Protein AF-A0A925WNX3-F1 (afdb_monomer_lite)

Secondary structure (DSSP, 8-state):
--HHHHHHHHHHHHSTT-S---EEEE-BTTTTBSTTSHHHHHHTT-S-EEEESSGGGGTT-SEEEES--S----SS-EEEEEEEEEEE--GGG--SSTHHHHHHH---SSPPEEEEEEEEEEEHHHHH------

pLDDT: mean 75.7, std 16.35, range [34.69, 94.62]

Foldseek 3Di:
DAPLVVLQVLCCFQVVRALAQAEEEADDVVQQSDCPGLVVVSSVRHDHYHYDPHVVRCAPHQKYKFQDPDDDPNPADKDKDKHQSDFDDDCVPPDDPVVVCCVPPVDDPDGTDRPGMMIIIGGVVSVPDGRPPD

Structure (mmCIF, N/CA/C/O backbone):
data_AF-A0A925WNX3-F1
#
_entry.id   AF-A0A925WNX3-F1
#
loop_
_atom_site.group_PDB
_atom_site.id
_atom_site.type_symbol
_atom_site.label_atom_id
_atom_site.label_alt_id
_atom_site.label_comp_id
_atom_site.label_asym_id
_atom_site.label_entity_id
_atom_site.label_seq_id
_atom_site.pdbx_PDB_ins_code
_atom_site.Cartn_x
_atom_site.Cartn_y
_atom_site.Cartn_z
_atom_site.occupancy
_atom_site.B_iso_or_equiv
_atom_site.auth_seq_id
_atom_site.auth_comp_id
_atom_site.auth_asym_id
_atom_site.auth_atom_id
_atom_site.pdbx_PDB_model_num
ATOM 1 N N . VAL A 1 1 ? 13.241 3.964 6.333 1.00 53.22 1 VAL A N 1
ATOM 2 C CA . VAL A 1 1 ? 11.981 3.336 6.778 1.00 53.22 1 VAL A CA 1
ATOM 3 C C . VAL A 1 1 ? 11.468 2.482 5.641 1.00 53.22 1 VAL A C 1
ATOM 5 O O . VAL A 1 1 ? 11.376 2.983 4.520 1.00 53.22 1 VAL A O 1
ATOM 8 N N . LEU A 1 2 ? 11.260 1.192 5.889 1.00 76.44 2 LEU A N 1
ATOM 9 C CA . LEU A 1 2 ? 10.765 0.251 4.885 1.00 76.44 2 LEU A CA 1
ATOM 10 C C . LEU A 1 2 ? 9.230 0.276 4.874 1.00 76.44 2 LEU A C 1
ATOM 12 O O . LEU A 1 2 ? 8.614 0.330 5.930 1.00 76.44 2 LEU A O 1
ATOM 16 N N . LEU A 1 3 ? 8.608 0.178 3.691 1.00 78.88 3 LEU A N 1
ATOM 17 C CA . LEU A 1 3 ? 7.139 0.177 3.535 1.00 78.88 3 LEU A CA 1
ATOM 18 C C . LEU A 1 3 ? 6.450 -0.823 4.478 1.00 78.88 3 LEU A C 1
ATOM 20 O O . LEU A 1 3 ? 5.412 -0.538 5.065 1.00 78.88 3 LEU A O 1
ATOM 24 N N . ARG A 1 4 ? 7.060 -1.999 4.641 1.00 81.69 4 ARG A N 1
ATOM 25 C CA . ARG A 1 4 ? 6.548 -3.069 5.495 1.00 81.69 4 ARG A CA 1
ATOM 26 C C . ARG A 1 4 ? 6.486 -2.685 6.972 1.00 81.69 4 ARG A C 1
ATOM 28 O O . ARG A 1 4 ? 5.537 -3.067 7.643 1.00 81.69 4 ARG A O 1
ATOM 35 N N . GLU A 1 5 ? 7.492 -1.972 7.470 1.00 82.19 5 GLU A N 1
ATOM 36 C CA . GLU A 1 5 ? 7.538 -1.522 8.867 1.00 82.19 5 GLU A CA 1
ATOM 37 C C . GLU A 1 5 ? 6.399 -0.540 9.124 1.00 82.19 5 GLU A C 1
ATOM 39 O O . GLU A 1 5 ? 5.633 -0.735 10.057 1.00 82.19 5 GLU A O 1
ATOM 44 N N . THR A 1 6 ? 6.195 0.419 8.217 1.00 83.25 6 THR A N 1
ATOM 45 C CA . THR A 1 6 ? 5.091 1.381 8.321 1.00 83.25 6 THR A CA 1
ATOM 46 C C . THR A 1 6 ? 3.722 0.702 8.318 1.00 83.25 6 THR A C 1
ATOM 48 O O . THR A 1 6 ? 2.856 1.075 9.102 1.00 83.25 6 THR A O 1
ATOM 51 N N . LEU A 1 7 ? 3.513 -0.322 7.483 1.00 82.31 7 LEU A N 1
ATOM 52 C CA . LEU A 1 7 ? 2.253 -1.075 7.487 1.00 82.31 7 LEU A CA 1
ATOM 53 C C . LEU A 1 7 ? 2.042 -1.860 8.795 1.00 82.31 7 LEU A C 1
ATOM 55 O O . LEU A 1 7 ? 0.906 -1.997 9.243 1.00 82.31 7 LEU A O 1
ATOM 59 N N . ILE A 1 8 ? 3.113 -2.373 9.410 1.00 83.19 8 ILE A N 1
ATOM 60 C CA . ILE A 1 8 ? 3.039 -3.049 10.715 1.00 83.19 8 ILE A CA 1
ATOM 61 C C . ILE A 1 8 ? 2.710 -2.046 11.817 1.00 83.19 8 ILE A C 1
ATOM 63 O O . ILE A 1 8 ? 1.789 -2.298 12.582 1.00 83.19 8 ILE A O 1
ATOM 67 N N . GLU A 1 9 ? 3.390 -0.901 11.857 1.00 82.19 9 GLU A N 1
ATOM 68 C CA . GLU A 1 9 ? 3.113 0.168 12.824 1.00 82.19 9 GLU A CA 1
ATOM 69 C C . GLU A 1 9 ? 1.667 0.675 12.709 1.00 82.19 9 GLU A C 1
ATOM 71 O O . GLU A 1 9 ? 0.995 0.870 13.721 1.00 82.19 9 GLU A O 1
ATOM 76 N N . LEU A 1 10 ? 1.156 0.836 11.482 1.00 80.75 10 LEU A N 1
ATOM 77 C CA . LEU A 1 10 ? -0.249 1.174 11.232 1.00 80.75 10 LEU A CA 1
ATOM 78 C C . LEU A 1 10 ? -1.195 0.105 11.793 1.00 80.75 10 LEU A C 1
ATOM 80 O O . LEU A 1 10 ? -2.148 0.441 12.488 1.00 80.75 10 LEU A O 1
ATOM 84 N N . ALA A 1 11 ? -0.924 -1.178 11.545 1.00 81.69 11 ALA A N 1
ATOM 85 C CA . ALA A 1 11 ? -1.742 -2.270 12.076 1.00 81.69 11 ALA A CA 1
ATOM 86 C C . ALA A 1 11 ? -1.662 -2.401 13.608 1.00 81.69 11 ALA A C 1
ATOM 88 O O . ALA A 1 11 ? -2.639 -2.764 14.265 1.00 81.69 11 ALA A O 1
ATOM 89 N N . GLU A 1 12 ? -0.511 -2.105 14.204 1.00 82.38 12 GLU A N 1
ATOM 90 C CA . GLU A 1 12 ? -0.357 -2.085 15.658 1.00 82.38 12 GLU A CA 1
ATOM 91 C C . GLU A 1 12 ? -1.180 -0.961 16.291 1.00 82.38 12 GLU A C 1
ATOM 93 O O . GLU A 1 12 ? -1.862 -1.202 17.289 1.00 82.38 12 GLU A O 1
ATOM 98 N N . ARG A 1 13 ? -1.176 0.229 15.680 1.00 79.19 13 ARG A N 1
ATOM 99 C CA . ARG A 1 13 ? -1.930 1.397 16.156 1.00 79.19 13 ARG A CA 1
ATOM 100 C C . ARG A 1 13 ? -3.440 1.249 15.990 1.00 79.19 13 ARG A C 1
ATOM 102 O O . ARG A 1 13 ? -4.170 1.496 16.944 1.00 79.19 13 ARG A O 1
ATOM 109 N N . GLU A 1 14 ? -3.894 0.837 14.811 1.00 77.19 14 GLU A N 1
ATOM 110 C CA . GLU A 1 14 ? -5.320 0.855 14.455 1.00 77.19 14 GLU A CA 1
ATOM 111 C C . GLU A 1 14 ? -6.079 -0.375 14.947 1.00 77.19 14 GLU A C 1
ATOM 113 O O . GLU A 1 14 ? -7.249 -0.306 15.317 1.00 77.19 14 GLU A O 1
ATOM 118 N N . THR A 1 15 ? -5.413 -1.526 14.968 1.00 73.94 15 THR A N 1
ATOM 119 C CA . THR A 1 15 ? -6.057 -2.812 15.242 1.00 73.94 15 THR A CA 1
ATOM 120 C C . THR A 1 15 ? -5.453 -3.522 16.448 1.00 73.94 15 THR A C 1
ATOM 122 O O . THR A 1 15 ? -5.564 -4.739 16.549 1.00 73.94 15 THR A O 1
ATOM 125 N N . LEU A 1 16 ? -4.823 -2.790 17.379 1.00 71.38 16 LEU A N 1
ATOM 126 C CA . LEU A 1 16 ? -4.245 -3.329 18.625 1.00 71.38 16 LEU A CA 1
ATOM 127 C C . LEU A 1 16 ? -3.318 -4.543 18.385 1.00 71.38 16 LEU A C 1
ATOM 129 O O . LEU A 1 16 ? -3.291 -5.490 19.172 1.00 71.38 16 LEU A O 1
ATOM 133 N N . GLY A 1 17 ? -2.585 -4.542 17.266 1.00 65.25 17 GLY A N 1
ATOM 134 C CA . GLY A 1 17 ? -1.647 -5.608 16.885 1.00 65.25 17 GLY A CA 1
ATOM 135 C C . GLY A 1 17 ? -2.213 -6.708 15.979 1.00 65.25 17 GLY A C 1
ATOM 136 O O . GLY A 1 17 ? -1.447 -7.542 15.486 1.00 65.25 17 GLY A O 1
ATOM 137 N N . TYR A 1 18 ? -3.517 -6.724 15.691 1.00 71.12 18 TYR A N 1
ATOM 138 C CA . TYR A 1 18 ? -4.063 -7.590 14.641 1.00 71.12 18 TYR A CA 1
ATOM 139 C C . TYR A 1 18 ? -3.679 -7.045 13.257 1.00 71.12 18 TYR A C 1
ATOM 141 O O . TYR A 1 18 ? -3.666 -5.846 13.039 1.00 71.12 18 TYR A O 1
ATOM 149 N N . ARG A 1 19 ? -3.351 -7.901 12.282 1.00 77.50 19 ARG A N 1
ATOM 150 C CA . ARG A 1 19 ? -2.962 -7.472 10.918 1.00 77.50 19 ARG A CA 1
ATOM 151 C C . ARG A 1 19 ? -4.170 -7.370 9.981 1.00 77.50 19 ARG A C 1
ATOM 153 O O . ARG A 1 19 ? -4.178 -7.951 8.893 1.00 77.50 19 ARG A O 1
ATOM 160 N N . ASP A 1 20 ? -5.193 -6.653 10.441 1.00 80.81 20 ASP A N 1
ATOM 161 C CA . ASP A 1 20 ? -6.532 -6.609 9.830 1.00 80.81 20 ASP A CA 1
ATOM 162 C C . ASP A 1 20 ? -6.913 -5.235 9.253 1.00 80.81 20 ASP A C 1
ATOM 164 O O . ASP A 1 20 ? -8.087 -4.997 8.944 1.00 80.81 20 ASP A O 1
ATOM 168 N N . ILE A 1 21 ? -5.923 -4.360 9.055 1.00 84.00 21 ILE A N 1
ATOM 169 C CA . ILE A 1 21 ? -6.090 -3.105 8.314 1.00 84.00 21 ILE A CA 1
ATOM 170 C C . ILE A 1 21 ? -6.393 -3.391 6.830 1.00 84.00 21 ILE A C 1
ATOM 172 O O . ILE A 1 21 ? -5.715 -4.224 6.217 1.00 84.00 21 ILE A O 1
ATOM 176 N N . PRO A 1 22 ? -7.414 -2.751 6.233 1.00 89.19 22 PRO A N 1
ATOM 177 C CA . PRO A 1 22 ? -7.721 -2.924 4.821 1.00 89.19 22 PRO A CA 1
ATOM 178 C C . PRO A 1 22 ? -6.736 -2.133 3.955 1.00 89.19 22 PRO A C 1
ATOM 180 O O . PRO A 1 22 ? -6.689 -0.904 3.984 1.00 89.19 22 PRO A O 1
ATOM 183 N N . ILE A 1 23 ? -5.960 -2.857 3.154 1.00 91.12 23 ILE A N 1
ATOM 184 C CA . ILE A 1 23 ? -4.967 -2.306 2.232 1.00 91.12 23 ILE A CA 1
ATOM 185 C C . ILE A 1 23 ? -5.485 -2.487 0.809 1.00 91.12 23 ILE A C 1
ATOM 187 O O . ILE A 1 23 ? -5.741 -3.604 0.359 1.00 91.12 23 ILE A O 1
ATOM 191 N N . THR A 1 24 ? -5.608 -1.383 0.084 1.00 94.50 24 THR A N 1
ATOM 192 C CA . THR A 1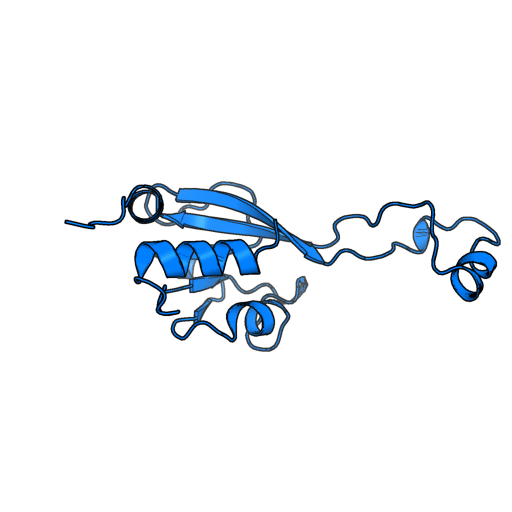 24 ? -5.942 -1.374 -1.340 1.00 94.50 24 THR A CA 1
ATOM 193 C C . THR A 1 24 ? -4.684 -1.090 -2.145 1.00 94.50 24 THR A C 1
ATOM 195 O O . THR A 1 24 ? -4.002 -0.099 -1.905 1.00 94.50 24 THR A O 1
ATOM 198 N N . ILE A 1 25 ? -4.350 -1.952 -3.096 1.00 93.44 25 ILE A N 1
ATOM 199 C CA . ILE A 1 25 ? -3.165 -1.812 -3.942 1.00 93.44 25 ILE A CA 1
ATOM 200 C C . ILE A 1 25 ? -3.634 -1.548 -5.364 1.00 93.44 25 ILE A C 1
ATOM 202 O O . ILE A 1 25 ? -4.330 -2.373 -5.954 1.00 93.44 25 ILE A O 1
ATOM 206 N N . VAL A 1 26 ? -3.257 -0.394 -5.907 1.00 93.69 26 VAL A N 1
ATOM 207 C CA . VAL A 1 26 ? -3.484 -0.076 -7.316 1.00 93.69 26 VAL A CA 1
ATOM 208 C C . VAL A 1 26 ? -2.476 -0.856 -8.145 1.00 93.69 26 VAL A C 1
ATOM 210 O O . VAL A 1 26 ? -1.267 -0.748 -7.927 1.00 93.69 26 VAL A O 1
ATOM 213 N N . GLU A 1 27 ? -2.984 -1.665 -9.064 1.00 92.44 27 GLU A N 1
ATOM 214 C CA . GLU A 1 27 ? -2.166 -2.552 -9.866 1.00 92.44 27 GLU A CA 1
ATOM 215 C C . GLU A 1 27 ? -1.318 -1.781 -10.874 1.00 92.44 27 GLU A C 1
ATOM 217 O O . GLU A 1 27 ? -1.794 -0.912 -11.602 1.00 92.44 27 GLU A O 1
ATOM 222 N N . ASP A 1 28 ? -0.047 -2.156 -10.935 1.00 88.38 28 ASP A N 1
ATOM 223 C CA . ASP A 1 28 ? 0.899 -1.702 -11.943 1.00 88.38 28 ASP A CA 1
ATOM 224 C C . ASP A 1 28 ? 1.819 -2.877 -12.316 1.00 88.38 28 ASP A C 1
ATOM 226 O O . ASP A 1 28 ? 2.788 -3.179 -11.601 1.00 88.38 28 ASP A O 1
ATOM 230 N N . PRO A 1 29 ? 1.534 -3.562 -13.439 1.00 83.50 29 PRO A N 1
ATOM 231 C CA . PRO A 1 29 ? 2.356 -4.665 -13.920 1.00 83.50 29 PRO A CA 1
ATOM 232 C C . PRO A 1 29 ? 3.801 -4.270 -14.241 1.00 83.50 29 PRO A C 1
ATOM 234 O O . PRO A 1 29 ? 4.694 -5.105 -14.107 1.00 83.50 29 PRO A O 1
ATOM 237 N N . ALA A 1 30 ? 4.063 -3.018 -14.636 1.00 79.69 30 ALA A N 1
ATOM 238 C CA . ALA A 1 30 ? 5.408 -2.559 -14.983 1.00 79.69 30 ALA A CA 1
ATOM 239 C C . ALA A 1 30 ? 6.318 -2.461 -13.749 1.00 79.69 30 ALA A C 1
ATOM 241 O O . ALA A 1 30 ? 7.539 -2.594 -13.860 1.00 79.69 30 ALA A O 1
ATOM 242 N N . LEU A 1 31 ? 5.725 -2.261 -12.571 1.00 75.50 31 LEU A N 1
ATOM 243 C CA . LEU A 1 31 ? 6.430 -2.136 -11.295 1.00 75.50 31 LEU A CA 1
ATOM 244 C C . LEU A 1 31 ? 6.245 -3.352 -10.374 1.00 75.50 31 LEU A C 1
ATOM 246 O O . LEU A 1 31 ? 6.755 -3.360 -9.257 1.00 75.50 31 LEU A O 1
ATOM 250 N N . GLY A 1 32 ? 5.559 -4.402 -10.833 1.00 78.50 32 GLY A N 1
ATOM 251 C CA . GLY A 1 32 ? 5.310 -5.606 -10.034 1.00 78.50 32 GLY A CA 1
ATOM 252 C C . GLY A 1 32 ? 4.315 -5.386 -8.889 1.00 78.50 32 GLY A C 1
ATOM 253 O O . GLY A 1 32 ? 4.294 -6.169 -7.933 1.00 78.50 32 GLY A O 1
ATOM 254 N N . LEU A 1 33 ? 3.491 -4.337 -8.973 1.00 85.56 33 LEU A N 1
ATOM 255 C CA . LEU A 1 33 ? 2.330 -4.140 -8.108 1.00 85.56 33 LEU A CA 1
ATOM 256 C C . LEU A 1 33 ? 1.186 -5.017 -8.618 1.00 85.56 33 LEU A C 1
ATOM 258 O O . LEU A 1 33 ? 0.225 -4.535 -9.200 1.00 85.56 33 LEU A O 1
ATOM 262 N N . THR A 1 34 ? 1.326 -6.326 -8.459 1.00 87.44 34 THR A N 1
ATOM 263 C CA . THR A 1 34 ? 0.336 -7.314 -8.900 1.00 87.44 34 THR A CA 1
ATOM 264 C C . THR A 1 34 ? 0.078 -8.330 -7.796 1.00 87.44 34 THR A C 1
ATOM 266 O O . THR A 1 34 ? 0.852 -8.428 -6.836 1.00 87.44 34 THR A O 1
ATOM 269 N N . GLN A 1 35 ? -0.995 -9.109 -7.952 1.00 87.00 35 GLN A N 1
ATOM 270 C CA . GLN A 1 35 ? -1.384 -10.179 -7.024 1.00 87.00 35 GLN A CA 1
ATOM 271 C C . GLN A 1 35 ? -0.323 -11.273 -6.833 1.00 87.00 35 GLN A C 1
ATOM 273 O O . GLN A 1 35 ? -0.301 -11.912 -5.787 1.00 87.00 35 GLN A O 1
ATOM 278 N N . ASP A 1 36 ? 0.590 -11.434 -7.791 1.00 84.50 36 ASP A N 1
ATOM 279 C CA . ASP A 1 36 ? 1.695 -12.400 -7.724 1.00 84.50 36 ASP A CA 1
ATOM 280 C C . ASP A 1 36 ? 3.072 -11.719 -7.573 1.00 84.50 36 ASP A C 1
ATOM 282 O O . ASP A 1 36 ? 4.117 -12.370 -7.624 1.00 84.50 36 ASP A O 1
ATOM 286 N N . GLY A 1 37 ? 3.091 -10.390 -7.429 1.00 84.38 37 GLY A N 1
ATOM 287 C CA . GLY A 1 37 ? 4.295 -9.563 -7.482 1.00 84.38 37 GLY A CA 1
ATOM 288 C C . GLY A 1 37 ? 4.894 -9.198 -6.120 1.00 84.38 37 GLY A C 1
ATOM 289 O O . GLY A 1 37 ? 4.559 -9.752 -5.069 1.00 84.38 37 GLY A O 1
ATOM 290 N N . ILE A 1 38 ? 5.789 -8.201 -6.127 1.00 83.12 38 ILE A N 1
ATOM 291 C CA . ILE A 1 38 ? 6.446 -7.707 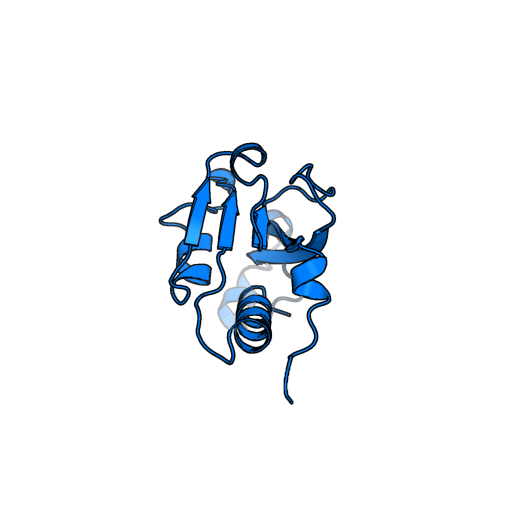-4.905 1.00 83.12 38 ILE A CA 1
ATOM 292 C C . ILE A 1 38 ? 5.427 -7.137 -3.911 1.00 83.12 38 ILE A C 1
ATOM 294 O O . ILE A 1 38 ? 5.580 -7.308 -2.703 1.00 83.12 38 ILE A O 1
ATOM 298 N N . ALA A 1 39 ? 4.354 -6.519 -4.413 1.00 84.50 39 ALA A N 1
ATOM 299 C CA . ALA A 1 39 ? 3.261 -6.008 -3.594 1.00 84.50 39 ALA A CA 1
ATOM 300 C C . ALA A 1 39 ? 2.575 -7.111 -2.782 1.00 84.50 39 ALA A C 1
ATOM 302 O O . ALA A 1 39 ? 2.396 -6.960 -1.574 1.00 84.50 39 ALA A O 1
ATOM 303 N N . ALA A 1 40 ? 2.251 -8.237 -3.419 1.00 86.00 40 ALA A N 1
ATOM 304 C CA . ALA A 1 40 ? 1.640 -9.377 -2.750 1.00 86.00 40 ALA A CA 1
ATOM 305 C C . ALA A 1 40 ? 2.562 -9.992 -1.698 1.00 86.00 40 ALA A C 1
ATOM 307 O O . ALA A 1 40 ? 2.113 -10.338 -0.609 1.00 86.00 40 ALA A O 1
ATOM 308 N N . TRP A 1 41 ? 3.867 -10.061 -1.971 1.00 85.19 41 TRP A N 1
ATOM 309 C CA . TRP A 1 41 ? 4.832 -10.538 -0.983 1.00 85.19 41 TRP A CA 1
ATOM 310 C C . TRP A 1 41 ? 4.940 -9.606 0.233 1.00 85.19 41 TRP A C 1
ATOM 312 O O . TRP A 1 41 ? 4.976 -10.073 1.373 1.00 85.19 41 TRP A O 1
ATOM 322 N N . LEU A 1 42 ? 4.948 -8.288 0.008 1.00 84.12 42 LEU A N 1
ATOM 323 C CA . LEU A 1 42 ? 5.001 -7.285 1.076 1.00 84.12 42 LEU A CA 1
ATOM 324 C C . LEU A 1 42 ? 3.731 -7.280 1.929 1.00 84.12 42 LEU A C 1
ATOM 326 O O . LEU A 1 42 ? 3.817 -7.155 3.151 1.00 84.12 42 LEU A O 1
ATOM 330 N N . ALA A 1 43 ? 2.575 -7.454 1.291 1.00 87.31 43 ALA A N 1
ATOM 331 C CA . ALA A 1 43 ? 1.273 -7.452 1.942 1.00 87.31 43 ALA A CA 1
ATOM 332 C C . ALA A 1 43 ? 0.817 -8.847 2.425 1.00 87.31 43 ALA A C 1
ATOM 334 O O . ALA A 1 43 ? -0.244 -8.960 3.029 1.00 87.31 43 ALA A O 1
ATOM 335 N N . ARG A 1 44 ? 1.620 -9.903 2.220 1.00 87.19 44 ARG A N 1
ATOM 336 C CA . ARG A 1 44 ? 1.274 -11.315 2.502 1.00 87.19 44 ARG A CA 1
ATOM 337 C C . ARG A 1 44 ? 0.762 -11.573 3.919 1.00 87.19 44 ARG A C 1
ATOM 339 O O . ARG A 1 44 ? -0.019 -12.488 4.152 1.00 87.19 44 ARG A O 1
ATOM 346 N N . ASP A 1 45 ? 1.257 -10.795 4.868 1.00 85.38 45 ASP A N 1
ATOM 347 C CA . ASP A 1 45 ? 0.976 -10.959 6.289 1.00 85.38 45 ASP A CA 1
ATOM 348 C C . ASP A 1 45 ? -0.317 -10.245 6.739 1.00 85.38 45 ASP A C 1
ATOM 350 O O . ASP A 1 45 ? -0.700 -10.371 7.905 1.00 85.38 45 ASP A O 1
ATOM 354 N N . PHE A 1 46 ? -0.975 -9.502 5.843 1.00 86.94 46 PHE A N 1
ATOM 355 C CA . PHE A 1 46 ? -2.216 -8.770 6.092 1.00 86.94 46 PHE A CA 1
ATOM 356 C C . PHE A 1 46 ? -3.404 -9.545 5.525 1.00 86.94 46 PHE A C 1
ATOM 358 O O . PHE A 1 46 ? -3.343 -10.074 4.416 1.00 86.94 46 PHE A O 1
ATOM 365 N N . ARG A 1 47 ? -4.508 -9.619 6.275 1.00 85.44 47 ARG A N 1
ATOM 366 C CA . ARG A 1 47 ? -5.662 -10.442 5.866 1.00 85.44 47 ARG A CA 1
ATOM 367 C C . ARG A 1 47 ? -6.594 -9.752 4.878 1.00 85.44 47 ARG A C 1
ATOM 369 O O . ARG A 1 47 ? -7.321 -10.430 4.159 1.00 85.44 47 ARG A O 1
ATOM 376 N N . LYS A 1 48 ? -6.605 -8.418 4.860 1.00 90.12 48 LYS A N 1
ATOM 377 C CA . LYS A 1 48 ? -7.524 -7.607 4.052 1.00 90.12 48 LYS A CA 1
ATOM 378 C C . LYS A 1 48 ? -6.763 -6.833 2.984 1.00 90.12 48 LYS A C 1
ATOM 380 O O . LYS A 1 48 ? -6.632 -5.618 3.065 1.00 90.12 48 LYS A O 1
ATOM 385 N N . VAL A 1 49 ? -6.249 -7.545 1.986 1.00 92.12 49 VAL A N 1
ATOM 386 C CA . VAL A 1 49 ? -5.550 -6.935 0.848 1.00 92.12 49 VAL A CA 1
ATOM 387 C C . VAL A 1 49 ? -6.423 -7.058 -0.391 1.00 92.12 49 VAL A C 1
ATOM 389 O O . VAL A 1 49 ? -6.819 -8.160 -0.761 1.00 92.12 49 VAL A O 1
ATOM 392 N N . THR A 1 50 ? -6.720 -5.930 -1.030 1.00 93.75 50 THR A N 1
ATOM 393 C CA . THR A 1 50 ? -7.481 -5.883 -2.284 1.00 93.75 50 THR A CA 1
ATOM 394 C C . THR A 1 50 ? -6.627 -5.253 -3.367 1.00 93.75 50 THR A C 1
ATOM 396 O O . THR A 1 50 ? -6.069 -4.176 -3.171 1.00 93.75 50 THR A O 1
ATOM 399 N N . PHE A 1 51 ? -6.540 -5.911 -4.517 1.00 93.44 51 PHE A N 1
ATOM 400 C CA . PHE A 1 51 ? -5.872 -5.373 -5.695 1.00 93.44 51 PHE A CA 1
ATOM 401 C C . PHE A 1 51 ? -6.920 -4.797 -6.636 1.00 93.44 51 PHE A C 1
ATOM 403 O O . PHE A 1 51 ? -7.953 -5.426 -6.873 1.00 93.44 51 PHE A O 1
ATOM 410 N N . VAL A 1 52 ? -6.675 -3.589 -7.129 1.00 94.62 52 VAL A N 1
ATOM 411 C CA . VAL A 1 52 ? -7.610 -2.864 -7.987 1.00 94.62 52 VAL A CA 1
ATOM 412 C C . VAL A 1 52 ? -6.902 -2.354 -9.238 1.00 94.62 52 VAL A C 1
ATOM 414 O O . VAL A 1 52 ? -5.764 -1.902 -9.151 1.00 94.62 52 VAL A O 1
ATOM 417 N N . PRO A 1 53 ? -7.562 -2.357 -10.405 1.00 91.25 53 PRO A N 1
ATOM 418 C CA . PRO A 1 53 ? -6.890 -2.091 -11.678 1.00 91.25 53 PRO A CA 1
ATOM 419 C C . PRO A 1 53 ? -6.502 -0.621 -11.887 1.00 91.25 53 PRO A C 1
ATOM 421 O O . PRO A 1 53 ? -5.750 -0.306 -12.803 1.00 91.25 53 PRO A O 1
ATOM 424 N N . ASN A 1 54 ? -7.074 0.309 -11.119 1.00 90.31 54 ASN A N 1
ATOM 425 C CA . ASN A 1 54 ? -6.813 1.740 -11.253 1.00 90.31 54 ASN A CA 1
ATOM 426 C C . ASN A 1 54 ? -7.153 2.500 -9.964 1.00 90.31 54 ASN A C 1
ATOM 428 O O . ASN A 1 54 ? -7.863 1.997 -9.092 1.00 90.31 54 ASN A O 1
ATOM 432 N N . ILE A 1 55 ? -6.684 3.747 -9.877 1.00 89.62 55 ILE A N 1
ATOM 433 C CA . ILE A 1 55 ? -6.903 4.615 -8.715 1.00 89.62 55 ILE A CA 1
ATOM 434 C C . ILE A 1 55 ? -8.386 4.912 -8.447 1.00 89.62 55 ILE A C 1
ATOM 436 O O . ILE A 1 55 ? -8.789 5.082 -7.301 1.00 89.62 55 ILE A O 1
ATOM 440 N N . GLN A 1 56 ? -9.230 4.925 -9.485 1.00 89.62 56 GLN A N 1
ATOM 441 C CA . GLN A 1 56 ? -10.662 5.205 -9.337 1.00 89.62 56 GLN A CA 1
ATOM 442 C C . GLN A 1 56 ? -11.383 4.067 -8.607 1.00 89.62 56 GLN A C 1
ATOM 444 O O . GLN A 1 56 ? -12.303 4.313 -7.831 1.00 89.62 56 GLN A O 1
ATOM 449 N N . ALA A 1 57 ? -10.926 2.830 -8.801 1.00 90.12 57 ALA A N 1
ATOM 450 C CA . ALA A 1 57 ? -11.391 1.666 -8.058 1.00 90.12 57 ALA A CA 1
ATOM 451 C C . ALA A 1 57 ? -10.851 1.620 -6.614 1.00 90.12 57 ALA A C 1
ATOM 453 O O . ALA A 1 57 ? -11.407 0.901 -5.791 1.00 90.12 57 ALA A O 1
ATOM 454 N N . ALA A 1 58 ? -9.816 2.406 -6.290 1.00 90.25 58 ALA A N 1
ATOM 455 C CA . ALA A 1 58 ? -9.300 2.561 -4.928 1.00 90.25 58 ALA A CA 1
ATOM 456 C C . ALA A 1 58 ? -10.025 3.645 -4.108 1.00 90.25 58 ALA A C 1
ATOM 458 O O . ALA A 1 58 ? -9.659 3.889 -2.955 1.00 90.25 58 ALA A O 1
ATOM 459 N N . ARG A 1 59 ? -11.034 4.318 -4.683 1.00 88.12 59 ARG A N 1
ATOM 460 C CA . ARG A 1 59 ? -11.806 5.361 -3.991 1.00 88.12 59 ARG A CA 1
ATOM 461 C C . ARG A 1 59 ? -12.386 4.844 -2.676 1.00 88.12 59 ARG A C 1
ATOM 463 O O . ARG A 1 59 ? -12.837 3.706 -2.591 1.00 88.12 59 ARG A O 1
ATOM 470 N N . ALA A 1 60 ? -12.398 5.716 -1.671 1.00 86.25 60 ALA A N 1
ATOM 471 C CA . ALA A 1 60 ? -12.810 5.431 -0.297 1.00 86.25 60 ALA A CA 1
ATOM 472 C C . ALA A 1 60 ? -11.975 4.366 0.442 1.00 86.25 60 ALA A C 1
ATOM 474 O O . ALA A 1 60 ? -12.284 4.053 1.593 1.00 86.25 60 ALA A O 1
ATOM 475 N N . GLY A 1 61 ? -10.899 3.850 -0.166 1.00 87.56 61 GLY A N 1
ATOM 476 C CA . GLY A 1 61 ? -9.946 2.975 0.507 1.00 87.56 61 GLY A CA 1
ATOM 477 C C . GLY A 1 61 ? -9.297 3.675 1.700 1.00 87.56 61 GLY A C 1
ATOM 478 O O . GLY A 1 61 ? -8.976 4.859 1.644 1.00 87.56 61 GLY A O 1
ATOM 479 N N . GLU A 1 62 ? -9.118 2.947 2.794 1.00 90.12 62 GLU A N 1
ATOM 480 C CA . GLU A 1 62 ? -8.514 3.459 4.031 1.00 90.12 62 GLU A CA 1
ATOM 481 C C . GLU A 1 62 ? -7.006 3.665 3.884 1.00 90.12 62 GLU A C 1
ATOM 483 O O . GLU A 1 62 ? -6.462 4.721 4.207 1.00 90.12 62 GLU A O 1
ATOM 488 N N . ILE A 1 63 ? -6.347 2.647 3.336 1.00 90.69 63 ILE A N 1
ATOM 489 C CA . ILE A 1 63 ? -4.923 2.630 3.040 1.00 90.69 63 ILE A CA 1
ATOM 490 C C . ILE A 1 63 ? -4.782 2.238 1.574 1.00 90.69 63 ILE A C 1
ATOM 492 O O . ILE A 1 63 ? -5.224 1.161 1.172 1.00 90.69 63 ILE A O 1
ATOM 496 N N . VAL A 1 64 ? -4.177 3.107 0.769 1.00 92.25 64 VAL A N 1
ATOM 497 C CA . VAL A 1 64 ? -4.028 2.928 -0.677 1.00 92.25 64 VAL A CA 1
ATOM 498 C C . VAL A 1 64 ? -2.554 2.979 -1.062 1.00 92.25 64 VAL A C 1
ATOM 500 O O . VAL A 1 64 ? -1.883 3.983 -0.848 1.00 92.25 64 VAL A O 1
ATOM 503 N N . LEU A 1 65 ? -2.043 1.911 -1.668 1.00 91.69 65 LEU A N 1
ATOM 504 C CA . LEU A 1 65 ? -0.704 1.861 -2.248 1.00 91.69 65 LEU A CA 1
ATOM 505 C C . LEU A 1 65 ? -0.797 2.082 -3.760 1.00 91.69 65 LEU A C 1
ATOM 507 O O . LEU A 1 65 ? -1.499 1.347 -4.452 1.00 91.69 65 LEU A O 1
ATOM 511 N N . THR A 1 66 ? -0.092 3.084 -4.278 1.00 91.69 66 THR A N 1
ATOM 512 C CA . THR A 1 66 ? -0.125 3.458 -5.702 1.00 91.69 66 THR A CA 1
ATOM 513 C C . THR A 1 66 ? 1.213 4.032 -6.158 1.00 91.69 66 THR A C 1
ATOM 515 O O . THR A 1 66 ? 2.088 4.338 -5.352 1.00 91.69 66 THR A O 1
ATOM 518 N N . ILE A 1 67 ? 1.379 4.198 -7.463 1.00 89.38 67 ILE A N 1
ATOM 519 C CA . ILE A 1 67 ? 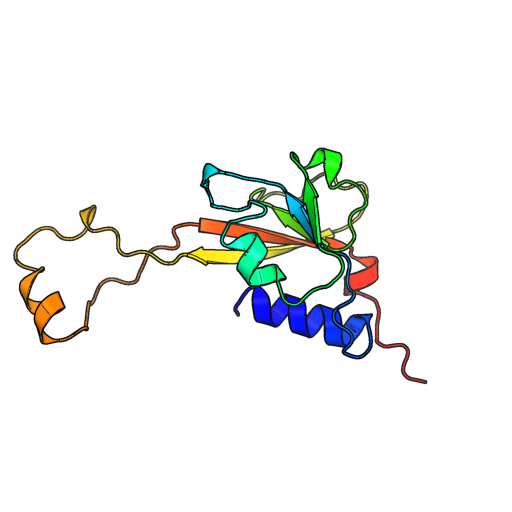2.532 4.861 -8.084 1.00 89.38 67 ILE A CA 1
ATOM 520 C C . ILE A 1 67 ? 2.317 6.371 -8.242 1.00 89.38 67 ILE A C 1
ATOM 522 O O . ILE A 1 67 ? 3.258 7.119 -8.518 1.00 89.38 67 ILE A O 1
ATOM 526 N N . GLU A 1 68 ? 1.078 6.831 -8.058 1.00 86.75 68 GLU A N 1
ATOM 527 C CA . GLU A 1 68 ? 0.721 8.240 -8.152 1.00 86.75 68 GLU A CA 1
ATOM 528 C C . GLU A 1 68 ? 1.390 9.040 -7.033 1.00 86.75 68 GLU A C 1
ATOM 530 O O . GLU A 1 68 ? 1.151 8.836 -5.841 1.00 86.75 68 GLU A O 1
ATOM 535 N N . GLN A 1 69 ? 2.266 9.959 -7.441 1.00 84.06 69 GLN A N 1
ATOM 536 C CA . GLN A 1 69 ? 3.048 10.781 -6.518 1.00 84.06 69 GLN A CA 1
ATOM 537 C C . GLN A 1 69 ? 2.323 12.042 -6.054 1.00 84.06 69 GLN A C 1
ATOM 539 O O . GLN A 1 69 ? 2.737 12.663 -5.074 1.00 84.06 69 GLN A O 1
ATOM 544 N N . THR A 1 70 ? 1.292 12.442 -6.788 1.00 84.81 70 THR A N 1
ATOM 545 C CA . THR A 1 70 ? 0.379 13.530 -6.445 1.00 84.81 70 THR A CA 1
ATOM 546 C C . THR A 1 70 ? -0.800 12.970 -5.672 1.00 84.81 70 THR A C 1
ATOM 548 O O . THR A 1 70 ? -1.178 11.830 -5.918 1.00 84.81 70 THR A O 1
ATOM 551 N N . ALA A 1 71 ? -1.375 13.766 -4.768 1.00 80.44 71 ALA A N 1
ATOM 552 C CA . ALA A 1 71 ? -2.531 13.357 -3.977 1.00 80.44 71 ALA A CA 1
ATOM 553 C C . ALA A 1 71 ? -3.683 12.904 -4.896 1.00 80.44 71 ALA A C 1
ATOM 555 O O . ALA A 1 71 ? -4.204 13.734 -5.647 1.00 80.44 71 ALA A O 1
ATOM 556 N N . PRO A 1 72 ? -4.049 11.610 -4.878 1.00 82.06 72 PRO A N 1
ATOM 557 C CA . PRO A 1 72 ? -5.106 11.085 -5.726 1.00 82.06 72 PRO A CA 1
ATOM 558 C C . PRO A 1 72 ? -6.489 11.491 -5.206 1.00 82.06 72 PRO A C 1
ATOM 560 O O . PRO A 1 72 ? -6.707 11.636 -4.001 1.00 82.06 72 PRO A O 1
ATOM 563 N N . GLU A 1 73 ? -7.457 11.622 -6.116 1.00 85.38 73 GLU A N 1
ATOM 564 C CA . GLU A 1 73 ? -8.861 11.883 -5.775 1.00 85.38 73 GLU A CA 1
ATOM 565 C C . GLU A 1 73 ? -9.540 10.622 -5.217 1.00 85.38 73 GLU A C 1
ATOM 567 O O . GLU A 1 73 ? -10.323 9.944 -5.884 1.00 85.38 73 GLU A O 1
ATOM 572 N N . LEU A 1 74 ? -9.241 10.298 -3.962 1.00 84.81 74 LEU A N 1
ATOM 573 C CA . LEU A 1 74 ? -9.777 9.121 -3.273 1.00 84.81 74 LEU A CA 1
ATOM 574 C C . LEU A 1 74 ? -11.095 9.393 -2.530 1.00 84.81 74 LEU A C 1
ATOM 576 O O . LEU A 1 74 ? -11.646 8.490 -1.906 1.00 84.81 74 LEU A O 1
ATOM 580 N N . GLY A 1 75 ? -11.630 10.615 -2.628 1.00 82.44 75 GLY A N 1
ATOM 581 C CA . GLY A 1 75 ? -12.895 11.005 -1.996 1.00 82.44 75 GLY A CA 1
ATOM 582 C C . GLY A 1 75 ? -12.764 11.488 -0.547 1.00 82.44 75 GLY A C 1
ATOM 583 O O . GLY A 1 75 ? -13.754 11.490 0.177 1.00 82.44 75 GLY A O 1
ATOM 584 N N . GLY A 1 76 ? -11.569 11.906 -0.120 1.00 84.75 76 GLY A N 1
ATOM 585 C CA . GLY A 1 76 ? -11.311 12.432 1.223 1.00 84.75 76 GLY A CA 1
ATOM 586 C C . GLY A 1 76 ? -9.915 13.044 1.358 1.00 84.75 76 GLY A C 1
ATOM 587 O O . GLY A 1 76 ? -9.196 13.184 0.368 1.00 84.75 76 GLY A O 1
ATOM 588 N N . SER A 1 77 ? -9.534 13.396 2.587 1.00 89.25 77 SER A N 1
ATOM 589 C CA . SER A 1 77 ? -8.182 13.865 2.915 1.00 89.25 77 SER A CA 1
ATOM 590 C C . SER A 1 77 ? -7.257 12.680 3.176 1.00 89.25 77 SER A C 1
ATOM 592 O O . SER A 1 77 ? -7.596 11.796 3.963 1.00 89.25 77 SER A O 1
ATOM 594 N N . TYR A 1 78 ? -6.084 12.678 2.544 1.00 89.62 78 TYR A N 1
ATOM 595 C CA . TYR A 1 78 ? -5.092 11.610 2.666 1.00 89.62 78 TYR A CA 1
ATOM 596 C C . TYR A 1 78 ? -3.700 12.178 2.928 1.00 89.62 78 TYR A C 1
ATOM 598 O O . TYR A 1 78 ? -3.331 13.230 2.403 1.00 89.62 78 TYR A O 1
ATOM 606 N N . VAL A 1 79 ? -2.909 11.436 3.696 1.00 89.12 79 VAL A N 1
ATOM 607 C CA . VAL A 1 79 ? -1.486 11.691 3.921 1.00 89.12 79 VAL A CA 1
ATOM 608 C C . VAL A 1 79 ? -0.685 10.68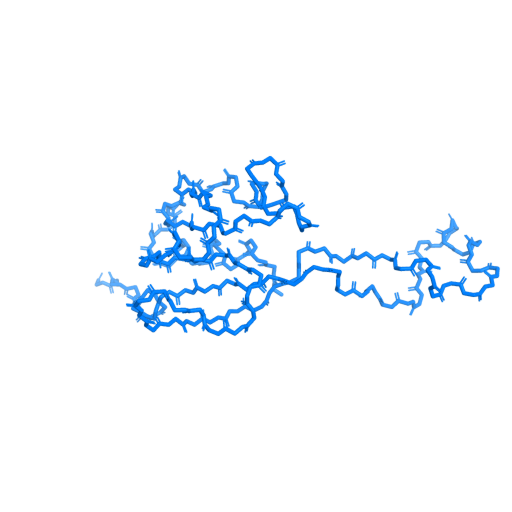1 3.110 1.00 89.12 79 VAL A C 1
ATOM 610 O O . VAL A 1 79 ? -0.883 9.475 3.240 1.00 89.12 79 VAL A O 1
ATOM 613 N N . GLY A 1 80 ? 0.199 11.181 2.248 1.00 88.31 80 GLY A N 1
ATOM 614 C CA . GLY A 1 80 ? 1.027 10.361 1.369 1.00 88.31 80 GLY A CA 1
ATOM 615 C C . GLY A 1 80 ? 2.450 10.226 1.883 1.00 88.31 80 GLY A C 1
ATOM 616 O O . GLY A 1 80 ? 3.116 11.230 2.142 1.00 88.31 80 GLY A O 1
ATOM 617 N N . GLN A 1 81 ? 2.954 8.998 1.951 1.00 87.75 81 GLN A N 1
ATOM 618 C CA . GLN A 1 81 ? 4.355 8.712 2.232 1.00 87.75 81 GLN A CA 1
ATOM 619 C C . GLN A 1 81 ? 4.987 7.930 1.083 1.00 87.75 81 GLN A C 1
ATOM 621 O O . GLN A 1 81 ? 4.483 6.892 0.659 1.00 87.75 81 GLN A O 1
ATOM 626 N N . LYS A 1 82 ? 6.116 8.433 0.575 1.00 88.25 82 LYS A N 1
ATOM 627 C CA . LYS A 1 82 ? 6.849 7.806 -0.530 1.00 88.25 82 LYS A CA 1
ATOM 628 C C . LYS A 1 82 ? 7.767 6.699 -0.014 1.00 88.25 82 LYS A C 1
ATOM 630 O O . LYS A 1 82 ? 8.530 6.907 0.927 1.00 88.25 82 LYS A O 1
ATOM 635 N N . PHE A 1 83 ? 7.758 5.563 -0.697 1.00 83.19 83 PHE A N 1
ATOM 636 C CA . PHE A 1 83 ? 8.599 4.405 -0.427 1.00 83.19 83 PHE A CA 1
ATOM 637 C C . PHE A 1 83 ? 9.307 3.945 -1.695 1.00 83.19 83 PHE A C 1
ATOM 639 O O . PHE A 1 83 ? 8.759 4.009 -2.790 1.00 83.19 83 PHE A O 1
ATOM 646 N N . THR A 1 84 ? 10.536 3.457 -1.545 1.00 80.88 84 THR A N 1
ATOM 647 C CA . THR A 1 84 ? 11.275 2.823 -2.643 1.00 80.88 84 THR A CA 1
ATOM 648 C C . THR A 1 84 ? 11.171 1.307 -2.498 1.00 80.88 84 THR A C 1
ATOM 650 O O . THR A 1 84 ? 11.658 0.770 -1.505 1.00 80.88 84 THR A O 1
ATOM 653 N N . LEU A 1 85 ? 10.542 0.621 -3.458 1.00 69.44 85 LEU A N 1
ATOM 654 C CA . LEU A 1 85 ? 10.330 -0.836 -3.417 1.00 69.44 85 LEU A CA 1
ATOM 655 C C . LEU A 1 85 ? 11.552 -1.634 -3.856 1.00 69.44 85 LEU A C 1
ATOM 657 O O . LEU A 1 85 ? 11.820 -2.711 -3.328 1.00 69.44 85 LEU A O 1
ATOM 661 N N . THR A 1 86 ? 12.303 -1.122 -4.826 1.00 63.06 86 THR A N 1
ATOM 662 C CA . THR A 1 86 ? 13.490 -1.805 -5.336 1.00 63.06 86 THR A CA 1
ATOM 663 C C . THR A 1 86 ? 14.620 -0.812 -5.533 1.00 63.06 86 THR A C 1
ATOM 665 O O . THR A 1 86 ? 14.467 0.245 -6.152 1.00 63.06 86 THR A O 1
ATOM 668 N N . GLN A 1 87 ? 15.776 -1.176 -4.994 1.00 51.00 87 GLN A N 1
ATOM 669 C CA . GLN A 1 87 ? 17.053 -0.539 -5.260 1.00 51.00 87 GLN A CA 1
ATOM 670 C C . GLN A 1 87 ? 17.817 -1.474 -6.189 1.00 51.00 87 GLN A C 1
ATOM 672 O O . GLN A 1 87 ? 18.065 -2.625 -5.837 1.00 51.00 87 GLN A O 1
ATOM 677 N N . GLY A 1 88 ? 18.141 -1.013 -7.392 1.00 49.28 88 GLY A N 1
ATOM 678 C CA . GLY A 1 88 ? 18.931 -1.803 -8.328 1.00 49.28 88 GLY A CA 1
ATOM 679 C C . GLY A 1 88 ? 20.190 -1.070 -8.749 1.00 49.28 88 GLY A C 1
ATOM 680 O O . GLY A 1 88 ? 20.294 0.157 -8.701 1.00 49.28 88 GLY A O 1
ATOM 681 N N . TRP A 1 89 ? 21.165 -1.867 -9.159 1.00 45.47 89 TRP A N 1
ATOM 682 C CA . TRP A 1 89 ? 22.424 -1.394 -9.698 1.00 45.47 89 TRP A CA 1
ATOM 683 C C . TRP A 1 89 ? 22.222 -1.123 -11.188 1.00 45.47 89 TRP A C 1
ATOM 685 O O . TRP A 1 89 ? 22.014 -2.053 -11.966 1.00 45.47 89 TRP A O 1
ATOM 695 N N . LYS A 1 90 ? 22.250 0.145 -11.612 1.00 45.56 90 LYS A N 1
ATOM 696 C CA . LYS A 1 90 ? 22.309 0.465 -13.044 1.00 45.56 90 LYS A CA 1
ATOM 697 C C . LYS A 1 90 ? 23.722 0.163 -13.551 1.00 45.56 90 LYS A C 1
ATOM 699 O O . LYS A 1 90 ? 24.662 0.904 -13.272 1.00 45.56 90 LYS A O 1
ATOM 704 N N . PHE A 1 91 ? 23.873 -0.919 -14.313 1.00 50.03 91 PHE A N 1
ATOM 705 C CA . PHE A 1 91 ? 25.141 -1.267 -14.970 1.00 50.03 91 PHE A CA 1
ATOM 706 C C . PHE A 1 91 ? 25.566 -0.244 -16.040 1.00 50.03 91 PHE A C 1
ATOM 708 O O . PHE A 1 91 ? 26.741 -0.162 -16.369 1.00 50.03 91 PHE A O 1
ATOM 715 N N . ASP A 1 92 ? 24.641 0.596 -16.515 1.00 50.22 92 ASP A N 1
ATOM 716 C CA . ASP A 1 92 ? 24.894 1.649 -17.515 1.00 50.22 92 ASP A CA 1
ATOM 717 C C . ASP A 1 92 ? 25.800 2.791 -16.999 1.00 50.22 92 ASP A C 1
ATOM 719 O O . ASP A 1 92 ? 26.411 3.536 -17.761 1.00 50.22 92 ASP A O 1
ATOM 723 N N . THR A 1 93 ? 25.953 2.908 -15.675 1.00 45.94 93 THR A N 1
ATOM 724 C CA . THR A 1 93 ? 26.911 3.835 -15.045 1.00 45.94 93 THR A CA 1
ATOM 725 C C . THR A 1 93 ? 28.297 3.229 -14.793 1.00 45.94 93 THR A C 1
ATOM 727 O O . THR A 1 93 ? 29.188 3.942 -14.335 1.00 45.94 93 THR A O 1
ATOM 730 N N . MET A 1 94 ? 28.524 1.948 -15.111 1.00 48.19 94 MET A N 1
ATOM 731 C CA . MET A 1 94 ? 29.841 1.307 -14.999 1.00 48.19 94 MET A CA 1
ATOM 732 C C .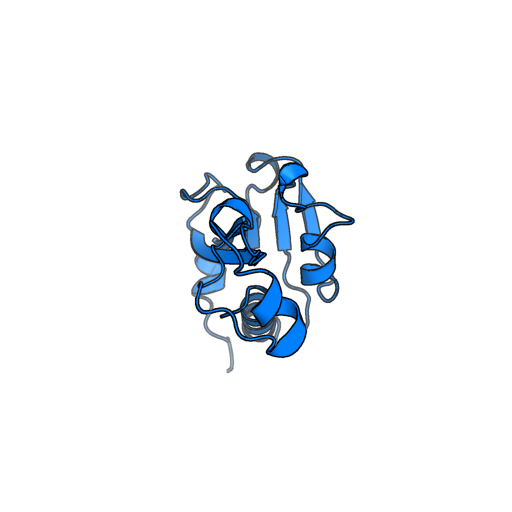 MET A 1 94 ? 30.621 1.481 -16.311 1.00 48.19 94 MET A C 1
ATOM 734 O O . MET A 1 94 ? 30.705 0.575 -17.137 1.00 48.19 94 MET A O 1
ATOM 738 N N . ARG A 1 95 ? 31.185 2.672 -16.541 1.00 49.38 95 ARG A N 1
ATOM 739 C CA . ARG A 1 95 ? 32.168 2.863 -17.619 1.00 49.38 95 ARG A CA 1
ATOM 740 C C . ARG A 1 95 ? 33.541 2.385 -17.148 1.00 49.38 95 ARG A C 1
ATOM 742 O O . ARG A 1 95 ? 34.197 3.086 -16.389 1.00 49.38 95 ARG A O 1
ATOM 749 N N . GLY A 1 96 ? 33.998 1.247 -17.669 1.00 58.28 96 GLY A N 1
ATOM 750 C CA . GLY A 1 96 ? 35.367 0.749 -17.482 1.00 58.28 96 GLY A CA 1
ATOM 751 C C . GLY A 1 96 ? 35.454 -0.599 -16.764 1.00 58.28 96 GLY A C 1
ATOM 752 O O . GLY A 1 96 ? 34.446 -1.247 -16.504 1.00 58.28 96 GLY A O 1
ATOM 753 N N . LEU A 1 97 ? 36.687 -1.028 -16.470 1.00 53.19 97 LEU A N 1
ATOM 754 C CA . LEU A 1 97 ? 37.086 -2.316 -15.869 1.00 53.19 97 LEU A CA 1
ATOM 755 C C . LEU A 1 97 ? 36.567 -2.553 -14.419 1.00 53.19 97 LEU A C 1
ATOM 757 O O . LEU A 1 97 ? 37.132 -3.357 -13.680 1.00 53.19 97 LEU A O 1
ATOM 761 N N . ASP A 1 98 ? 35.483 -1.891 -14.012 1.00 52.88 98 ASP A N 1
ATOM 762 C CA . ASP A 1 98 ? 34.894 -1.905 -12.662 1.00 52.88 98 ASP A CA 1
ATOM 763 C C . ASP A 1 98 ? 34.104 -3.189 -12.332 1.00 52.88 98 ASP A C 1
ATOM 765 O O . ASP A 1 98 ? 33.542 -3.331 -11.246 1.00 52.88 98 ASP A O 1
ATOM 769 N N . TRP A 1 99 ? 34.085 -4.168 -13.239 1.00 52.66 99 TRP A N 1
ATOM 770 C CA . TRP A 1 99 ? 33.493 -5.488 -13.003 1.00 52.66 99 TRP A CA 1
ATOM 771 C C . TRP A 1 99 ? 34.370 -6.390 -12.113 1.00 52.66 99 TRP A C 1
ATOM 773 O O . TRP A 1 99 ? 33.853 -7.287 -11.446 1.00 52.66 99 TRP A O 1
ATOM 783 N N . LEU A 1 100 ? 35.685 -6.142 -12.051 1.00 56.56 100 LEU A N 1
ATOM 784 C CA . LEU A 1 100 ? 36.633 -6.952 -11.272 1.00 56.56 100 LEU A CA 1
ATOM 785 C C . LEU A 1 100 ? 36.499 -6.760 -9.744 1.00 56.56 100 LEU A C 1
ATOM 787 O O . LEU A 1 100 ? 36.456 -7.765 -9.030 1.00 56.56 100 LEU A O 1
ATOM 791 N N . PRO A 1 101 ? 36.357 -5.533 -9.197 1.00 52.69 101 PRO A N 1
ATOM 792 C CA . PRO A 1 101 ? 36.130 -5.340 -7.760 1.00 52.69 101 PRO A CA 1
ATOM 793 C C . PRO A 1 101 ? 34.783 -5.896 -7.271 1.00 52.69 101 PRO A C 1
ATOM 795 O O . PRO A 1 101 ? 34.680 -6.327 -6.120 1.00 52.69 101 PRO A O 1
ATOM 798 N N . LEU A 1 102 ? 33.761 -5.939 -8.139 1.00 53.19 102 LEU A N 1
ATOM 799 C CA . LEU A 1 102 ? 32.432 -6.472 -7.815 1.00 53.19 102 LEU A CA 1
ATOM 800 C C . LEU A 1 102 ? 32.492 -7.961 -7.434 1.00 53.19 102 LEU A C 1
ATOM 802 O O . LEU A 1 102 ? 31.801 -8.394 -6.511 1.00 53.19 102 LEU A O 1
ATOM 806 N N . TRP A 1 103 ? 33.347 -8.726 -8.123 1.00 52.94 103 TRP A N 1
ATOM 807 C CA . TRP A 1 103 ? 33.517 -10.165 -7.908 1.00 52.94 103 TRP A CA 1
ATOM 808 C C . TRP A 1 103 ? 34.352 -10.485 -6.660 1.00 52.94 103 TRP A C 1
ATOM 810 O O . TRP A 1 103 ? 34.086 -11.476 -5.985 1.00 52.94 103 TRP A O 1
ATOM 820 N N . PHE A 1 104 ? 35.317 -9.625 -6.309 1.00 53.19 104 PHE A N 1
ATOM 821 C CA . PHE A 1 104 ? 36.250 -9.884 -5.205 1.00 53.19 104 PHE A CA 1
ATOM 822 C C . PHE A 1 104 ? 35.876 -9.241 -3.868 1.00 53.19 104 PHE A C 1
ATOM 824 O O . PHE A 1 104 ? 36.160 -9.822 -2.824 1.00 53.19 104 PHE A O 1
ATOM 831 N N . GLN A 1 105 ? 35.281 -8.046 -3.861 1.00 54.34 105 GLN A N 1
ATOM 832 C CA . GLN A 1 105 ? 35.176 -7.245 -2.633 1.00 54.34 105 GLN A CA 1
ATOM 833 C C . GLN A 1 105 ? 33.747 -6.964 -2.184 1.00 54.34 105 GLN A C 1
ATOM 835 O O . GLN A 1 105 ? 33.570 -6.463 -1.076 1.00 54.34 105 GLN A O 1
ATOM 840 N N . ARG A 1 106 ? 32.721 -7.272 -2.999 1.00 53.16 106 ARG A N 1
ATOM 841 C CA . ARG A 1 106 ? 31.312 -6.930 -2.693 1.00 53.16 106 ARG A CA 1
ATOM 842 C C . ARG A 1 106 ? 31.118 -5.455 -2.275 1.00 53.16 106 ARG A C 1
ATOM 844 O O . ARG A 1 106 ? 30.114 -5.109 -1.660 1.00 53.16 106 ARG A O 1
ATOM 851 N N . GLN A 1 107 ? 32.065 -4.579 -2.607 1.00 47.34 107 GLN A N 1
ATOM 852 C CA . GLN A 1 107 ? 32.083 -3.171 -2.240 1.00 47.34 107 GLN A CA 1
ATOM 853 C C . GLN A 1 107 ? 32.063 -2.357 -3.522 1.00 47.34 107 GLN A C 1
ATOM 855 O O . GLN A 1 107 ? 33.016 -2.368 -4.296 1.00 47.34 107 GLN A O 1
ATOM 860 N N . VAL A 1 108 ? 30.962 -1.649 -3.745 1.00 48.75 108 VAL A N 1
ATOM 861 C CA . VAL A 1 108 ? 30.807 -0.750 -4.885 1.00 48.75 108 VAL A CA 1
ATOM 862 C C . VAL A 1 108 ? 30.632 0.661 -4.337 1.00 48.75 108 VAL A C 1
ATOM 864 O O . VAL A 1 108 ? 29.869 0.876 -3.398 1.00 48.75 108 VAL A O 1
ATOM 867 N N . ARG A 1 109 ? 31.368 1.622 -4.904 1.00 47.69 109 ARG A N 1
ATOM 868 C CA . ARG A 1 109 ? 31.350 3.041 -4.500 1.00 47.69 109 ARG A CA 1
ATOM 869 C C . ARG A 1 109 ? 30.125 3.810 -5.018 1.00 47.69 109 ARG A C 1
ATOM 871 O O . ARG A 1 109 ? 29.916 4.953 -4.627 1.00 47.69 109 ARG A O 1
ATOM 878 N N . THR A 1 110 ? 29.332 3.210 -5.900 1.00 46.59 110 THR A N 1
ATOM 879 C CA . THR A 1 110 ? 28.129 3.801 -6.493 1.00 46.59 110 THR A CA 1
ATOM 880 C C . THR A 1 110 ? 26.907 3.515 -5.624 1.00 46.59 110 THR A C 1
ATOM 882 O O . THR A 1 110 ? 26.585 2.365 -5.351 1.00 46.59 110 THR A O 1
ATOM 885 N N . GLN A 1 111 ? 26.210 4.557 -5.165 1.00 44.75 111 GLN A N 1
ATOM 886 C CA . GLN A 1 111 ? 24.953 4.373 -4.436 1.00 44.75 111 GLN A CA 1
ATOM 887 C C . GLN A 1 111 ? 23.870 3.830 -5.386 1.00 44.75 111 GLN A C 1
ATOM 889 O O . GLN A 1 111 ? 23.725 4.348 -6.499 1.00 44.75 111 GLN A O 1
ATOM 894 N N . PRO A 1 112 ? 23.103 2.801 -4.984 1.00 47.66 112 PRO A N 1
ATOM 895 C CA . PRO A 1 112 ? 22.029 2.265 -5.806 1.00 47.66 112 PRO A CA 1
ATOM 896 C C . PRO A 1 112 ? 20.953 3.335 -6.026 1.00 47.66 112 PRO A C 1
ATOM 898 O O . PRO A 1 112 ? 20.515 4.007 -5.093 1.00 47.66 112 PRO A O 1
ATOM 901 N N . THR A 1 113 ? 20.526 3.512 -7.275 1.00 46.66 113 THR A N 1
ATOM 902 C CA . THR A 1 113 ? 19.459 4.462 -7.613 1.00 46.66 113 THR A CA 1
ATOM 903 C C . THR A 1 113 ? 18.102 3.835 -7.268 1.00 46.66 113 THR A C 1
ATOM 905 O O . THR A 1 113 ? 17.895 2.658 -7.585 1.00 46.66 113 THR A O 1
ATOM 908 N N . PRO A 1 114 ? 17.162 4.572 -6.644 1.00 54.41 114 PRO A N 1
ATOM 909 C CA . PRO A 1 114 ? 15.803 4.077 -6.438 1.00 54.41 114 PRO A CA 1
ATOM 910 C C . PRO A 1 114 ? 15.164 3.791 -7.803 1.00 54.41 114 PRO A C 1
ATOM 912 O O . PRO A 1 114 ? 14.997 4.700 -8.614 1.00 54.41 114 PRO A O 1
ATOM 915 N N . LEU A 1 115 ? 14.861 2.520 -8.083 1.00 61.44 115 LEU A N 1
ATOM 916 C CA . LEU A 1 115 ? 14.318 2.096 -9.379 1.00 61.44 115 LEU A CA 1
ATOM 917 C C . LEU A 1 115 ? 12.789 2.145 -9.414 1.00 61.44 115 LEU A C 1
ATOM 919 O O . LEU A 1 115 ? 12.219 2.274 -10.491 1.00 61.44 115 LEU A O 1
ATOM 923 N N . GLN A 1 116 ? 12.134 2.044 -8.255 1.00 70.50 116 GLN A N 1
ATOM 924 C CA . GLN A 1 116 ? 10.678 1.968 -8.150 1.00 70.50 116 GLN A CA 1
ATOM 925 C C . GLN A 1 116 ? 10.205 2.739 -6.918 1.00 70.50 116 GLN A C 1
ATOM 927 O O . GLN A 1 116 ? 10.520 2.344 -5.793 1.00 70.50 116 GLN A O 1
ATOM 932 N N . VAL A 1 117 ? 9.480 3.840 -7.128 1.00 80.62 117 VAL A N 1
ATOM 933 C CA . VAL A 1 117 ? 8.897 4.662 -6.058 1.00 80.62 117 VAL A CA 1
ATOM 934 C C . VAL A 1 117 ? 7.390 4.462 -6.057 1.00 80.62 117 VAL A C 1
ATOM 936 O O . VAL A 1 117 ? 6.741 4.652 -7.079 1.00 80.62 117 VAL A O 1
ATOM 939 N N . VAL A 1 118 ? 6.850 4.112 -4.898 1.00 88.31 118 VAL A N 1
ATOM 940 C CA . VAL A 1 118 ? 5.413 4.016 -4.636 1.00 88.31 118 VAL A CA 1
ATOM 941 C C . VAL A 1 118 ? 5.045 4.968 -3.515 1.00 88.31 118 VAL A C 1
ATOM 943 O O . VAL A 1 118 ? 5.898 5.373 -2.725 1.00 88.31 118 VAL A O 1
ATOM 946 N N . VAL A 1 119 ? 3.779 5.335 -3.435 1.00 89.88 119 VAL A N 1
ATOM 947 C CA . VAL A 1 119 ? 3.235 6.176 -2.380 1.00 89.88 119 VAL A CA 1
ATOM 948 C C . VAL A 1 119 ? 2.152 5.403 -1.651 1.00 89.88 119 VAL A C 1
ATOM 950 O O . VAL A 1 119 ? 1.234 4.858 -2.265 1.00 89.88 119 VAL A O 1
ATOM 953 N N . LEU A 1 120 ? 2.294 5.341 -0.332 1.00 90.56 120 LEU A N 1
ATOM 954 C CA . LEU A 1 120 ? 1.259 4.878 0.573 1.00 90.56 120 LEU A CA 1
ATOM 955 C C . LEU A 1 120 ? 0.426 6.090 0.982 1.00 90.56 120 LEU A C 1
ATOM 957 O O . LEU A 1 120 ? 0.944 7.000 1.628 1.00 90.56 120 LEU A O 1
ATOM 961 N N . TRP A 1 121 ? -0.840 6.101 0.601 1.00 92.19 121 TRP A N 1
ATOM 962 C CA . TRP A 1 121 ? -1.822 7.088 1.020 1.00 92.19 121 TRP A CA 1
ATOM 963 C C . TRP A 1 121 ? -2.650 6.506 2.153 1.00 92.19 121 TRP A C 1
ATOM 965 O O . TRP A 1 121 ? -3.282 5.465 1.991 1.00 92.19 121 TRP A O 1
ATOM 975 N N . VAL A 1 122 ? -2.655 7.178 3.296 1.00 90.00 122 VAL A N 1
ATOM 976 C CA . VAL A 1 122 ? -3.471 6.812 4.456 1.00 90.00 122 VAL A CA 1
ATOM 977 C C . VAL A 1 122 ? -4.518 7.892 4.655 1.00 90.00 122 VAL A C 1
ATOM 979 O O . VAL A 1 122 ? -4.198 9.082 4.584 1.00 90.00 122 VAL A O 1
ATOM 982 N N . ARG A 1 123 ? -5.771 7.494 4.860 1.00 90.50 123 ARG A N 1
ATOM 983 C CA . ARG A 1 123 ? -6.864 8.434 5.114 1.00 90.50 123 ARG A CA 1
ATOM 984 C C . ARG A 1 123 ? -6.605 9.195 6.420 1.00 90.50 123 ARG A C 1
ATOM 986 O O . ARG A 1 123 ? -6.111 8.626 7.391 1.00 90.50 123 ARG A O 1
ATOM 993 N N . LEU A 1 124 ? -6.864 10.502 6.424 1.00 86.75 124 LEU A N 1
ATOM 994 C CA . LEU A 1 124 ? -6.442 11.391 7.514 1.00 86.75 124 LEU A CA 1
ATOM 995 C C . LEU A 1 124 ? -7.098 11.041 8.860 1.00 86.75 124 LEU A C 1
ATOM 997 O O . LEU A 1 124 ? -6.440 11.128 9.887 1.00 86.75 124 LEU A O 1
ATOM 1001 N N . ASP A 1 125 ? -8.350 10.588 8.850 1.00 84.06 125 ASP A N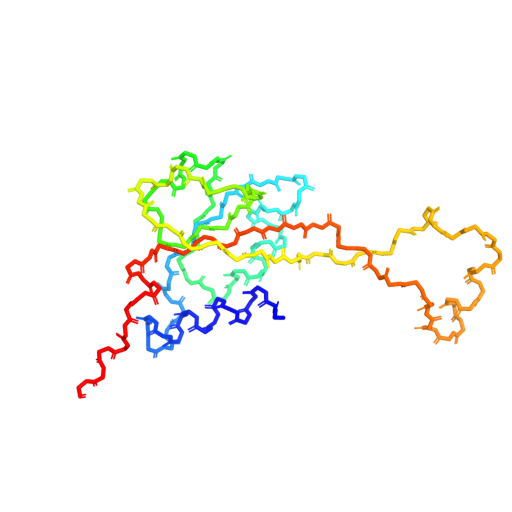 1
ATOM 1002 C CA . ASP A 1 125 ? -9.078 10.122 10.040 1.00 84.06 125 ASP A CA 1
ATOM 1003 C C . ASP A 1 125 ? -8.399 8.928 10.731 1.00 84.06 125 ASP A C 1
ATOM 1005 O O . ASP A 1 125 ? -8.375 8.875 11.955 1.00 84.06 125 ASP A O 1
ATOM 1009 N N . ILE A 1 126 ? -7.808 8.019 9.951 1.00 80.56 126 ILE A N 1
ATOM 1010 C CA . ILE A 1 126 ? -7.040 6.849 10.417 1.00 80.56 126 ILE A CA 1
ATOM 1011 C C . ILE A 1 126 ? -5.625 7.249 10.843 1.00 80.56 126 ILE A C 1
ATOM 1013 O O . ILE A 1 126 ? -4.992 6.634 11.693 1.00 80.56 126 ILE A O 1
ATOM 1017 N N . TYR A 1 127 ? -5.069 8.292 10.234 1.00 79.06 127 TYR A N 1
ATOM 1018 C CA . TYR A 1 127 ? -3.775 8.805 10.666 1.00 79.06 127 TYR A CA 1
ATOM 1019 C C . TYR A 1 127 ? -3.874 9.523 12.026 1.00 79.06 127 TYR A C 1
ATOM 1021 O O . TYR A 1 127 ? -2.973 9.399 12.868 1.00 79.06 127 TYR A O 1
ATOM 1029 N N . GLU A 1 128 ? -4.966 10.268 12.225 1.00 79.81 128 GLU A N 1
ATOM 1030 C CA . GLU A 1 128 ? -5.251 11.088 13.407 1.00 79.81 128 GLU A CA 1
ATOM 1031 C C . GLU A 1 128 ? -5.957 10.336 14.543 1.00 79.81 128 GLU A C 1
ATOM 1033 O O . GLU A 1 128 ? -6.033 10.877 15.650 1.00 79.81 128 GLU A O 1
ATOM 1038 N N . SER A 1 129 ? -6.427 9.100 14.335 1.00 67.12 129 SER A N 1
ATOM 1039 C CA . SER A 1 129 ? -6.915 8.253 15.425 1.00 67.12 129 SER A CA 1
ATOM 1040 C C . SER A 1 129 ? -5.793 8.024 16.441 1.00 67.12 129 SER A C 1
ATOM 1042 O O . SER A 1 129 ? -4.836 7.268 16.254 1.00 67.12 129 SER A O 1
ATOM 1044 N N . ALA A 1 130 ? -5.885 8.737 17.562 1.00 56.72 130 ALA A N 1
ATOM 1045 C CA . ALA A 1 130 ? -5.172 8.378 18.774 1.00 56.72 130 ALA A CA 1
ATOM 1046 C C . ALA A 1 130 ? -5.679 7.001 19.241 1.00 56.72 130 ALA A C 1
ATOM 1048 O O . ALA A 1 130 ? -6.877 6.729 19.100 1.00 56.72 130 ALA A O 1
ATOM 1049 N N . PRO A 1 131 ? -4.823 6.136 19.820 1.00 51.34 131 PRO A N 1
ATOM 1050 C CA . PRO A 1 131 ? -5.309 4.904 20.417 1.00 51.34 131 PRO A CA 1
ATOM 1051 C C . PRO A 1 131 ? -6.320 5.294 21.495 1.00 51.34 131 PRO A C 1
ATOM 1053 O O . PRO A 1 131 ? -5.980 6.010 22.439 1.00 51.34 131 PRO A O 1
ATOM 1056 N N . LEU A 1 132 ? -7.568 4.850 21.358 1.00 46.91 132 LEU A N 1
ATOM 1057 C CA . LEU A 1 132 ? -8.552 4.919 22.435 1.00 46.91 132 LEU A CA 1
ATOM 1058 C C . LEU A 1 132 ? -8.155 3.890 23.508 1.00 46.91 132 LEU A C 1
ATOM 1060 O O . LEU A 1 132 ? -8.798 2.860 23.679 1.00 46.91 132 LEU A O 1
ATOM 1064 N N . GLY A 1 133 ? -7.040 4.151 24.189 1.00 41.25 133 GLY A N 1
ATOM 1065 C CA . GLY A 1 133 ? -6.678 3.537 25.456 1.00 41.25 133 GLY A CA 1
ATOM 1066 C C . GLY A 1 133 ? -7.254 4.393 26.575 1.00 41.25 133 GLY A C 1
ATOM 1067 O O . GLY A 1 133 ? -6.631 5.372 26.982 1.00 41.25 133 GLY A O 1
ATOM 1068 N N . GLY A 1 134 ? -8.470 4.049 27.000 1.00 34.69 134 GLY A N 1
ATOM 1069 C CA . GLY A 1 134 ? -8.970 4.369 28.338 1.00 34.69 134 GLY A CA 1
ATOM 1070 C C . GLY A 1 134 ? -8.431 3.384 29.365 1.00 34.69 134 GLY A C 1
ATOM 1071 O O . GLY A 1 134 ? -8.122 2.237 28.966 1.00 34.69 134 GLY A O 1
#

Sequence (134 aa):
VLLRETLIELAERETLGYRDIPITIVEDPALGLTQDGIAAWLARDFRKVTFVPNIQAARAGEIVLTIEQTAPELGGSYVGQKFTLTQGWKFDTMRGLDWLPLWFQRQVRTQPTPLQVVVLWVRLDIYESAPLGG

Radius of gyration: 18.0 Å; chains: 1; bounding box: 50×26×46 Å